Protein AF-A0A3C1UD48-F1 (afdb_monomer_lite)

Structure (mmCIF, N/CA/C/O backbone):
data_AF-A0A3C1UD48-F1
#
_entry.id   AF-A0A3C1UD48-F1
#
loop_
_atom_site.group_PDB
_atom_site.id
_atom_site.type_symbol
_atom_site.label_atom_id
_atom_site.label_alt_id
_atom_site.label_comp_id
_atom_site.label_asym_id
_atom_site.label_entity_id
_atom_site.label_seq_id
_atom_site.pdbx_PDB_ins_code
_atom_site.Cartn_x
_atom_site.Cartn_y
_atom_site.Cartn_z
_atom_site.occupancy
_atom_site.B_iso_or_equiv
_atom_site.auth_seq_id
_atom_site.auth_comp_id
_atom_site.auth_asym_id
_atom_site.auth_atom_id
_atom_site.pdbx_PDB_model_num
ATOM 1 N N . SER A 1 1 ? -14.935 17.609 14.839 1.00 58.94 1 SER A N 1
ATOM 2 C CA . SER A 1 1 ? -14.514 17.116 13.512 1.00 58.94 1 SER A CA 1
ATOM 3 C C . SER A 1 1 ? -13.607 15.919 13.735 1.00 58.94 1 SER A C 1
ATOM 5 O O . SER A 1 1 ? -12.406 15.993 13.534 1.00 58.94 1 SER A O 1
ATOM 7 N N . ASP A 1 2 ? -14.159 14.818 14.239 1.00 53.25 2 ASP A N 1
ATOM 8 C CA . ASP A 1 2 ? -13.402 13.607 14.590 1.00 53.25 2 ASP A CA 1
ATOM 9 C C . ASP A 1 2 ? -12.721 12.971 13.365 1.00 53.25 2 ASP A C 1
ATOM 11 O O . ASP A 1 2 ? -11.711 12.288 13.492 1.00 53.25 2 ASP A O 1
ATOM 15 N N . ALA A 1 3 ? -13.199 13.290 12.156 1.00 59.81 3 ALA A N 1
ATOM 16 C CA . ALA A 1 3 ? -12.567 12.920 10.894 1.00 59.81 3 ALA A CA 1
ATOM 17 C C . ALA A 1 3 ? -11.161 13.523 10.710 1.00 59.81 3 ALA A C 1
ATOM 19 O O . ALA A 1 3 ? -10.303 12.860 10.132 1.00 59.81 3 ALA A O 1
ATOM 20 N N . SER A 1 4 ? -10.889 14.732 11.225 1.00 68.44 4 SER A N 1
ATOM 21 C CA . SER A 1 4 ? -9.604 15.410 10.984 1.00 68.44 4 SER A CA 1
ATOM 22 C C . SER A 1 4 ? -8.419 14.705 11.650 1.00 68.44 4 SER A C 1
ATOM 24 O O . SER A 1 4 ? -7.308 14.727 11.118 1.00 68.44 4 SER A O 1
ATOM 26 N N . GLN A 1 5 ? -8.657 14.024 12.776 1.00 69.12 5 GLN A N 1
ATOM 27 C CA . GLN A 1 5 ? -7.638 13.235 13.472 1.00 69.12 5 GLN A CA 1
ATOM 28 C C . GLN A 1 5 ? -7.222 12.002 12.662 1.00 69.12 5 GLN A C 1
ATOM 30 O O . GLN A 1 5 ? -6.065 11.589 12.717 1.00 69.12 5 GLN A O 1
ATOM 35 N N . PHE A 1 6 ? -8.136 11.457 11.855 1.00 71.94 6 PHE A N 1
ATOM 36 C CA . PHE A 1 6 ? -7.846 10.358 10.934 1.00 71.94 6 PHE A CA 1
ATOM 37 C C . PHE A 1 6 ? -7.262 10.842 9.603 1.00 71.94 6 PHE A C 1
ATOM 39 O O . PHE A 1 6 ? -6.584 10.075 8.926 1.00 71.94 6 PHE A O 1
ATOM 46 N N . THR A 1 7 ? -7.448 12.114 9.238 1.00 81.38 7 THR A N 1
ATOM 47 C CA . THR A 1 7 ? -6.859 12.689 8.021 1.00 81.38 7 THR A CA 1
ATOM 48 C C . THR A 1 7 ? -5.340 12.874 8.131 1.00 81.38 7 THR A C 1
ATOM 50 O O . THR A 1 7 ? -4.630 12.638 7.158 1.00 81.38 7 THR A O 1
ATOM 53 N N . ALA A 1 8 ? -4.812 13.245 9.303 1.00 84.31 8 ALA A N 1
ATOM 54 C CA . ALA A 1 8 ? -3.376 13.477 9.503 1.00 84.31 8 ALA A CA 1
ATOM 55 C C . ALA A 1 8 ? -2.470 12.279 9.123 1.00 84.31 8 ALA A C 1
ATOM 57 O O . ALA A 1 8 ? -1.555 12.468 8.319 1.00 84.31 8 ALA A O 1
ATOM 58 N N . PRO A 1 9 ? -2.705 11.042 9.610 1.00 84.38 9 PRO A N 1
ATOM 59 C CA . PRO A 1 9 ? -1.887 9.894 9.213 1.00 84.38 9 PRO A CA 1
ATOM 60 C C . PRO A 1 9 ? -2.028 9.551 7.724 1.00 84.38 9 PRO A C 1
ATOM 62 O O . PRO A 1 9 ? -1.055 9.135 7.101 1.00 84.38 9 PRO A O 1
ATOM 65 N N . ILE A 1 10 ? -3.204 9.776 7.129 1.00 84.50 10 ILE A N 1
ATOM 66 C CA . ILE A 1 10 ? -3.434 9.555 5.693 1.00 84.50 10 ILE A CA 1
ATOM 67 C C . ILE A 1 10 ? -2.576 10.515 4.864 1.00 84.50 10 ILE A C 1
ATOM 69 O O . ILE A 1 10 ? -1.913 10.093 3.919 1.00 84.50 10 ILE A O 1
ATOM 73 N N . ILE A 1 11 ? -2.542 11.795 5.242 1.00 86.06 11 ILE A N 1
ATOM 74 C CA . ILE A 1 11 ? -1.720 12.803 4.567 1.00 86.06 11 ILE A CA 1
ATOM 75 C C . ILE A 1 11 ? -0.234 12.445 4.667 1.00 86.06 11 ILE A C 1
ATOM 77 O O . ILE A 1 11 ? 0.471 12.538 3.667 1.00 86.06 11 ILE A O 1
ATOM 81 N N . ILE A 1 12 ? 0.243 11.983 5.828 1.00 87.75 12 ILE A N 1
ATOM 82 C CA . ILE A 1 12 ? 1.643 11.558 5.998 1.00 87.75 12 ILE A CA 1
ATOM 83 C C . ILE A 1 12 ? 1.990 10.425 5.024 1.00 87.75 12 ILE A C 1
ATOM 85 O O . ILE A 1 12 ? 3.007 10.498 4.336 1.00 87.75 12 ILE A O 1
ATOM 89 N N . VAL A 1 13 ? 1.127 9.410 4.911 1.00 87.44 13 VAL A N 1
ATOM 90 C CA . VAL A 1 13 ? 1.319 8.310 3.951 1.00 87.44 13 VAL A CA 1
ATOM 91 C C . VAL A 1 13 ? 1.339 8.831 2.511 1.00 87.44 13 VAL A C 1
ATOM 93 O O . VAL A 1 13 ? 2.186 8.407 1.726 1.00 87.44 13 VAL A O 1
ATOM 96 N N . MET A 1 14 ? 0.466 9.784 2.165 1.00 86.75 14 MET A N 1
ATOM 97 C CA . MET A 1 14 ? 0.463 10.394 0.831 1.00 86.75 14 MET A CA 1
ATOM 98 C C . MET A 1 14 ? 1.736 11.197 0.539 1.00 86.75 14 MET A C 1
ATOM 100 O O . MET A 1 14 ? 2.261 11.112 -0.568 1.00 86.75 14 MET A O 1
ATOM 104 N N . ILE A 1 15 ? 2.268 11.938 1.513 1.00 89.19 15 ILE A N 1
ATOM 105 C CA . ILE A 1 15 ? 3.530 12.675 1.353 1.00 89.19 15 ILE A CA 1
ATOM 106 C C . ILE A 1 15 ? 4.678 11.695 1.094 1.00 89.19 15 ILE A C 1
ATOM 108 O O . ILE A 1 15 ? 5.450 11.890 0.159 1.00 89.19 15 ILE A O 1
ATOM 112 N N . VAL A 1 16 ? 4.766 10.603 1.859 1.00 88.00 16 VAL A N 1
ATOM 113 C CA . VAL A 1 16 ? 5.782 9.558 1.639 1.00 88.00 16 VAL A CA 1
ATOM 114 C C . VAL A 1 16 ? 5.656 8.947 0.241 1.00 88.00 16 VAL A C 1
ATOM 116 O O . VAL A 1 16 ? 6.663 8.757 -0.438 1.00 88.00 16 VAL A O 1
ATOM 119 N N . ALA A 1 17 ? 4.429 8.688 -0.218 1.00 85.94 17 ALA A N 1
ATOM 120 C CA . ALA A 1 17 ? 4.176 8.184 -1.564 1.00 85.94 17 ALA A CA 1
ATOM 121 C C . ALA A 1 17 ? 4.648 9.153 -2.660 1.00 85.94 17 ALA A C 1
ATOM 123 O O . ALA A 1 17 ? 5.224 8.720 -3.657 1.00 85.94 17 ALA A O 1
ATOM 124 N N . LEU A 1 18 ? 4.444 10.457 -2.458 1.00 87.31 18 LEU A N 1
ATOM 125 C CA . LEU A 1 18 ? 4.900 11.495 -3.377 1.00 87.31 18 LEU A CA 1
ATOM 126 C C . LEU A 1 18 ? 6.432 11.534 -3.470 1.00 87.31 18 LEU A C 1
ATOM 128 O O . LEU A 1 18 ? 6.975 11.502 -4.572 1.00 87.31 18 LEU A O 1
ATOM 132 N N . TYR A 1 19 ? 7.134 11.538 -2.331 1.00 86.44 19 TYR A N 1
ATOM 133 C CA . TYR A 1 19 ? 8.603 11.504 -2.304 1.00 86.44 19 TYR A CA 1
ATOM 134 C C . TYR A 1 19 ? 9.167 10.224 -2.925 1.00 86.44 19 TYR A C 1
ATOM 136 O O . TYR A 1 19 ? 10.153 10.283 -3.659 1.00 86.44 19 TYR A O 1
ATOM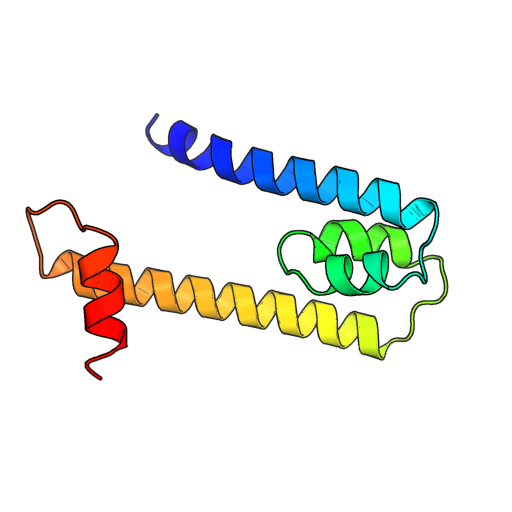 144 N N . ALA A 1 20 ? 8.525 9.077 -2.687 1.00 84.44 20 ALA A N 1
ATOM 145 C CA . ALA A 1 20 ? 8.892 7.829 -3.347 1.00 84.44 20 ALA A CA 1
ATOM 146 C C . ALA A 1 20 ? 8.741 7.939 -4.874 1.00 84.44 20 ALA A C 1
ATOM 148 O O . ALA A 1 20 ? 9.633 7.509 -5.598 1.00 84.44 20 ALA A O 1
ATOM 149 N N . GLY A 1 21 ? 7.663 8.564 -5.365 1.00 83.31 21 GLY A N 1
ATOM 150 C CA . GLY A 1 21 ? 7.455 8.836 -6.791 1.00 83.31 21 GLY A CA 1
ATOM 151 C C . GLY A 1 21 ? 8.553 9.709 -7.401 1.00 83.31 21 GLY A C 1
ATOM 152 O O . GLY A 1 21 ? 9.090 9.359 -8.449 1.00 83.31 21 GL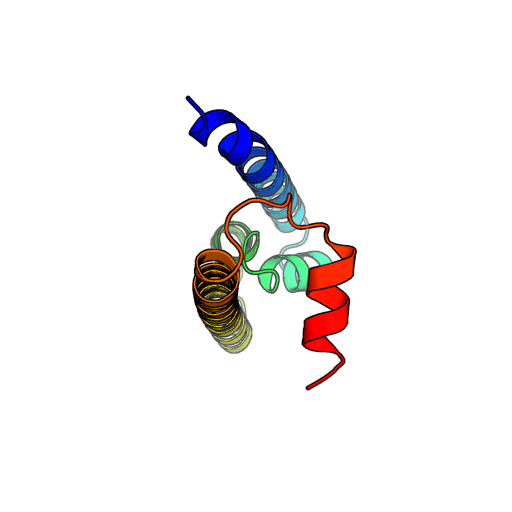Y A O 1
ATOM 153 N N . LEU A 1 22 ? 8.945 10.786 -6.713 1.00 84.69 22 LEU A N 1
ATOM 154 C CA . LEU A 1 22 ? 10.048 11.656 -7.140 1.00 84.69 22 LEU A CA 1
ATOM 155 C C . LEU A 1 22 ? 11.382 10.896 -7.212 1.00 84.69 22 LEU A C 1
ATOM 157 O O . LEU A 1 22 ? 12.077 10.985 -8.219 1.00 84.69 22 LEU A O 1
ATOM 161 N N . GLY A 1 23 ? 11.709 10.078 -6.205 1.00 81.50 23 GLY A N 1
ATOM 162 C CA . GLY A 1 23 ? 12.924 9.249 -6.221 1.00 81.50 23 GLY A CA 1
ATOM 163 C C . GLY A 1 23 ? 12.926 8.177 -7.321 1.00 81.50 23 GLY A C 1
ATOM 164 O O . GLY A 1 23 ? 13.981 7.773 -7.807 1.00 81.50 23 GLY A O 1
ATOM 165 N N . CYS A 1 24 ? 11.748 7.739 -7.771 1.00 81.00 24 CYS A N 1
ATOM 166 C CA . CYS A 1 24 ? 11.631 6.819 -8.901 1.00 81.00 24 CYS A CA 1
ATOM 167 C C . CYS A 1 24 ? 11.899 7.492 -10.251 1.00 81.00 24 CYS A C 1
ATOM 169 O O . CYS A 1 24 ? 12.227 6.782 -11.193 1.00 81.00 24 CYS A O 1
ATOM 171 N N . MET A 1 25 ? 11.795 8.820 -10.366 1.00 78.12 25 MET A N 1
ATOM 172 C CA . MET A 1 25 ? 12.124 9.524 -11.613 1.00 78.12 25 MET A CA 1
ATOM 173 C C . MET A 1 25 ? 13.617 9.443 -11.940 1.00 78.12 25 MET A C 1
ATOM 175 O O . MET A 1 25 ? 13.981 9.348 -13.108 1.00 78.12 25 MET A O 1
ATOM 179 N N . GLU A 1 26 ? 14.477 9.447 -10.918 1.00 79.38 26 GLU A N 1
ATOM 180 C CA . GLU A 1 26 ? 15.928 9.329 -11.100 1.00 79.38 26 GLU A CA 1
ATOM 181 C C . GLU A 1 26 ? 16.341 7.910 -11.512 1.00 79.38 26 GLU A C 1
ATOM 183 O O . GLU A 1 26 ? 17.227 7.744 -12.346 1.00 79.38 26 GLU A O 1
ATOM 188 N N . ASN A 1 27 ? 15.691 6.877 -10.956 1.00 78.81 27 ASN A N 1
ATOM 189 C CA . ASN A 1 27 ? 15.969 5.469 -11.270 1.00 78.81 27 ASN A CA 1
ATOM 190 C C . ASN A 1 27 ? 14.676 4.636 -11.435 1.00 78.81 27 ASN A C 1
ATOM 192 O O . ASN A 1 27 ? 14.351 3.815 -10.568 1.00 78.81 27 ASN A O 1
ATOM 196 N N . PRO A 1 28 ? 13.960 4.768 -12.571 1.00 74.12 28 PRO A N 1
ATOM 197 C CA . PRO A 1 28 ? 12.636 4.159 -12.784 1.00 74.12 28 PRO A CA 1
ATOM 198 C C . PRO A 1 28 ? 12.642 2.628 -12.809 1.00 74.12 28 PRO A C 1
ATOM 200 O O . PRO A 1 28 ? 11.629 1.989 -12.521 1.00 74.12 28 PRO A O 1
ATOM 203 N N . ASN A 1 29 ? 13.789 2.031 -13.134 1.00 75.25 29 ASN A N 1
ATOM 204 C CA . ASN A 1 29 ? 13.984 0.582 -13.209 1.00 75.25 29 ASN A CA 1
ATOM 205 C C . ASN A 1 29 ? 14.760 0.016 -12.012 1.00 75.25 29 ASN A C 1
ATOM 207 O O . ASN A 1 29 ? 15.068 -1.174 -11.980 1.00 75.25 29 ASN A O 1
ATOM 211 N N . GLY A 1 30 ? 15.084 0.855 -11.025 1.00 78.69 30 GLY A N 1
ATOM 212 C CA . GLY A 1 30 ? 15.793 0.429 -9.827 1.00 78.69 30 GLY A CA 1
ATOM 213 C C . GLY A 1 30 ? 14.930 -0.440 -8.911 1.00 78.69 30 GLY A C 1
ATOM 214 O O . GLY A 1 30 ? 13.701 -0.350 -8.892 1.00 78.69 30 GLY A O 1
ATOM 215 N N . THR A 1 31 ? 15.586 -1.242 -8.073 1.00 77.31 31 THR A N 1
ATOM 216 C CA . THR A 1 31 ? 14.932 -2.087 -7.062 1.00 77.31 31 THR A CA 1
ATOM 217 C C . THR A 1 31 ? 14.017 -1.270 -6.143 1.00 77.31 31 THR A C 1
ATOM 219 O O . THR A 1 31 ? 12.922 -1.716 -5.816 1.00 77.31 31 THR A O 1
ATOM 222 N N . PHE A 1 32 ? 14.407 -0.039 -5.794 1.00 80.62 32 PHE A N 1
ATOM 223 C CA . PHE A 1 32 ? 13.580 0.885 -5.008 1.00 80.62 32 PHE A CA 1
ATOM 224 C C . PHE A 1 32 ? 12.234 1.189 -5.684 1.00 80.62 32 PHE A C 1
ATOM 226 O O . PHE A 1 32 ? 11.182 1.065 -5.058 1.00 80.62 32 PHE A O 1
ATOM 233 N N . ALA A 1 33 ? 12.255 1.492 -6.985 1.00 78.50 33 ALA A N 1
ATOM 234 C CA . ALA A 1 33 ? 11.054 1.785 -7.757 1.00 78.50 33 ALA A CA 1
ATOM 235 C C . ALA A 1 33 ? 10.126 0.570 -7.869 1.00 78.50 33 ALA A C 1
ATOM 237 O O . ALA A 1 33 ? 8.905 0.716 -7.779 1.00 78.50 33 ALA A O 1
ATOM 238 N N . LEU A 1 34 ? 10.691 -0.636 -7.985 1.00 78.06 34 LEU A N 1
ATOM 239 C CA . LEU A 1 34 ? 9.929 -1.884 -7.971 1.00 78.06 34 LEU A CA 1
ATOM 240 C C . LEU A 1 34 ? 9.193 -2.084 -6.635 1.00 78.06 34 LEU A C 1
ATOM 242 O O . LEU A 1 34 ? 7.981 -2.281 -6.634 1.00 78.06 34 LEU A O 1
ATOM 246 N N . TRP A 1 35 ? 9.888 -1.956 -5.501 1.00 80.44 35 TRP A N 1
ATOM 247 C CA . TRP A 1 35 ? 9.282 -2.116 -4.172 1.00 80.44 35 TRP A CA 1
ATOM 248 C C . TRP A 1 35 ? 8.216 -1.057 -3.876 1.00 80.44 35 TRP A C 1
ATOM 250 O O . TRP A 1 35 ? 7.116 -1.391 -3.432 1.00 80.44 35 TRP A O 1
ATOM 260 N N . CYS A 1 36 ? 8.489 0.214 -4.181 1.00 78.94 36 CYS A N 1
ATOM 261 C CA . CYS A 1 36 ? 7.518 1.294 -3.999 1.00 78.94 36 CYS A CA 1
ATOM 262 C C . CYS A 1 36 ? 6.293 1.156 -4.921 1.00 78.94 36 CYS A C 1
ATOM 264 O O . CYS A 1 36 ? 5.215 1.645 -4.578 1.00 78.94 36 CYS A O 1
ATOM 266 N N . SER A 1 37 ? 6.427 0.444 -6.045 1.00 77.62 37 SER A N 1
ATOM 267 C CA . SER A 1 37 ? 5.309 0.089 -6.930 1.00 77.62 37 SER A CA 1
ATOM 268 C C . SER A 1 37 ? 4.470 -1.086 -6.420 1.00 77.62 37 SER A C 1
ATOM 270 O O . SER A 1 37 ? 3.372 -1.296 -6.920 1.00 77.62 37 SER A O 1
ATOM 272 N N . MET A 1 38 ? 4.957 -1.883 -5.465 1.00 78.44 38 MET A N 1
ATOM 273 C CA . MET A 1 38 ? 4.210 -3.027 -4.915 1.00 78.44 38 MET A CA 1
ATOM 274 C C . MET A 1 38 ? 3.404 -2.661 -3.667 1.00 78.44 38 MET A C 1
ATOM 276 O O . MET A 1 38 ? 2.432 -3.338 -3.335 1.00 78.44 38 MET A O 1
ATOM 280 N N . ILE A 1 39 ? 3.786 -1.591 -2.965 1.00 81.69 39 ILE A N 1
ATOM 281 C CA . ILE A 1 39 ? 3.079 -1.137 -1.766 1.00 81.69 39 ILE A CA 1
ATOM 282 C C . ILE A 1 39 ? 1.790 -0.412 -2.196 1.00 81.69 39 ILE A C 1
ATOM 284 O O . ILE A 1 39 ? 1.861 0.600 -2.882 1.00 81.69 39 ILE A O 1
ATOM 288 N N . PRO A 1 40 ? 0.598 -0.850 -1.769 1.00 75.19 40 PRO A N 1
ATOM 289 C CA . PRO A 1 40 ? -0.693 -0.435 -2.336 1.00 75.19 40 PRO A CA 1
ATOM 290 C C . PRO A 1 40 ? -0.994 1.068 -2.230 1.00 75.19 40 PRO A C 1
ATOM 292 O O . PRO A 1 40 ? -1.632 1.621 -3.119 1.00 75.19 40 PRO A O 1
ATOM 295 N N . PHE A 1 41 ? -0.520 1.751 -1.183 1.00 78.50 41 PHE A N 1
ATOM 296 C CA . PHE A 1 41 ? -0.740 3.195 -1.018 1.00 78.50 41 PHE A CA 1
ATOM 297 C C . PHE A 1 41 ? 0.232 4.059 -1.830 1.00 78.50 41 PHE A C 1
ATOM 299 O O . PHE A 1 41 ? -0.116 5.170 -2.217 1.00 78.50 41 PHE A O 1
ATOM 306 N N . THR A 1 42 ? 1.436 3.559 -2.111 1.00 81.44 42 THR A N 1
ATOM 307 C CA . THR A 1 42 ? 2.454 4.277 -2.897 1.00 81.44 42 THR A CA 1
ATOM 308 C C . THR A 1 42 ? 2.428 3.877 -4.373 1.00 81.44 42 THR A C 1
ATOM 310 O O . THR A 1 42 ? 2.766 4.678 -5.241 1.00 81.44 42 THR A O 1
ATOM 313 N N . SER A 1 43 ? 1.950 2.665 -4.659 1.00 83.00 43 SER A N 1
ATOM 314 C CA . SER A 1 43 ? 1.815 2.049 -5.976 1.00 83.00 43 SER A CA 1
ATOM 315 C C . SER A 1 43 ? 1.154 2.954 -7.012 1.00 83.00 43 SER A C 1
ATOM 317 O O . SER A 1 43 ? 1.766 3.139 -8.058 1.00 83.00 43 SER A O 1
ATOM 319 N N . PRO A 1 44 ? -0.040 3.547 -6.792 1.00 79.69 44 PRO A N 1
ATOM 320 C CA . PRO A 1 44 ? -0.703 4.324 -7.840 1.00 79.69 44 PRO A CA 1
ATOM 321 C C . PRO A 1 44 ? 0.092 5.57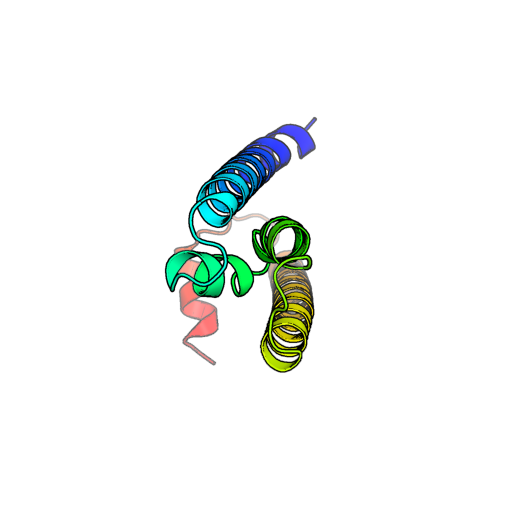1 -8.240 1.00 79.69 44 PRO A C 1
ATOM 323 O O . PRO A 1 44 ? 0.091 5.937 -9.407 1.00 79.69 44 PRO A O 1
ATOM 326 N N . ILE A 1 45 ? 0.817 6.196 -7.310 1.00 82.19 45 ILE A N 1
ATOM 327 C CA . ILE A 1 45 ? 1.653 7.363 -7.616 1.00 82.19 45 ILE A CA 1
ATOM 328 C C . ILE A 1 45 ? 2.907 6.920 -8.377 1.00 82.19 45 ILE A C 1
ATOM 330 O O . ILE A 1 45 ? 3.217 7.452 -9.439 1.00 82.19 45 ILE A O 1
ATOM 334 N N . VAL A 1 46 ? 3.602 5.902 -7.870 1.00 83.44 46 VAL A N 1
ATOM 335 C CA . VAL A 1 46 ? 4.880 5.446 -8.430 1.00 83.44 46 VAL A CA 1
ATOM 336 C C . VAL A 1 46 ? 4.699 4.765 -9.793 1.00 83.44 46 VAL A C 1
ATOM 338 O O . VAL A 1 46 ? 5.468 5.034 -10.711 1.00 83.44 46 VAL A O 1
ATOM 341 N N . MET A 1 47 ? 3.667 3.937 -9.979 1.00 83.00 47 MET A N 1
ATOM 342 C CA . MET A 1 47 ? 3.377 3.311 -11.278 1.00 83.00 47 MET A CA 1
ATOM 343 C C . MET A 1 47 ? 2.987 4.333 -12.348 1.00 83.00 47 MET A C 1
ATOM 345 O O . MET A 1 47 ? 3.381 4.166 -13.498 1.00 83.00 47 MET A O 1
ATOM 349 N N . MET A 1 48 ? 2.279 5.410 -11.985 1.00 82.56 48 MET A N 1
ATOM 350 C CA . MET A 1 48 ? 1.959 6.495 -12.927 1.00 82.56 48 MET A CA 1
ATOM 351 C C . MET A 1 48 ? 3.217 7.217 -13.415 1.00 82.56 48 MET A C 1
ATOM 353 O O . MET A 1 48 ? 3.297 7.578 -14.585 1.00 82.56 48 MET A O 1
ATOM 357 N N . VAL A 1 49 ? 4.225 7.364 -12.550 1.00 81.88 49 VAL A N 1
ATOM 358 C CA . VAL A 1 49 ? 5.534 7.922 -12.923 1.00 81.88 49 VAL A CA 1
ATOM 359 C C . VAL A 1 49 ? 6.348 6.946 -13.778 1.00 81.88 49 VAL A C 1
ATOM 361 O O . VAL A 1 49 ? 7.081 7.378 -14.662 1.00 81.88 49 VAL A O 1
ATOM 364 N N . ARG A 1 50 ? 6.226 5.632 -13.546 1.00 80.00 50 ARG A N 1
ATOM 365 C CA . ARG A 1 50 ? 6.995 4.602 -14.267 1.00 80.00 50 ARG A CA 1
ATOM 366 C C . ARG A 1 50 ? 6.394 4.208 -15.621 1.00 80.00 50 ARG A C 1
ATOM 368 O O . ARG A 1 50 ? 7.141 3.771 -16.485 1.00 80.00 50 ARG A O 1
ATOM 375 N N . LEU A 1 51 ? 5.090 4.389 -15.834 1.00 80.69 51 LEU A N 1
ATOM 376 C CA . LEU A 1 51 ? 4.363 4.076 -17.078 1.00 80.69 51 LEU A CA 1
ATOM 377 C C . LEU A 1 51 ? 5.068 4.476 -18.398 1.00 80.69 51 LEU A C 1
ATOM 379 O O . LEU A 1 51 ? 5.077 3.647 -19.305 1.00 80.69 51 LEU A O 1
ATOM 383 N N . PRO A 1 52 ? 5.686 5.669 -18.537 1.00 82.38 52 PRO A N 1
ATOM 384 C CA . PRO A 1 52 ? 6.390 6.055 -19.766 1.00 82.38 52 PRO A CA 1
ATOM 385 C C . PRO A 1 52 ? 7.757 5.375 -19.986 1.00 82.38 52 PRO A C 1
ATOM 387 O O . PRO A 1 52 ? 8.382 5.624 -21.010 1.00 82.38 52 PRO A O 1
ATOM 390 N N . TYR A 1 53 ? 8.239 4.537 -19.061 1.00 78.50 53 TYR A N 1
ATOM 391 C CA . TYR A 1 53 ? 9.571 3.910 -19.104 1.00 78.50 53 TYR A CA 1
ATOM 392 C C . TYR A 1 53 ? 9.548 2.424 -19.519 1.00 78.50 53 TYR A C 1
ATOM 394 O O . TYR A 1 53 ? 10.398 1.653 -19.075 1.00 78.50 53 TYR A O 1
ATOM 402 N N . ASP A 1 54 ? 8.571 2.008 -20.333 1.00 74.75 54 ASP A N 1
ATOM 403 C CA . ASP A 1 54 ? 8.430 0.637 -20.863 1.00 74.75 54 ASP A CA 1
ATOM 404 C C . ASP A 1 54 ? 8.479 -0.464 -19.784 1.00 74.75 54 ASP A C 1
ATOM 406 O O . ASP A 1 54 ? 9.196 -1.466 -19.868 1.00 74.75 54 ASP A O 1
ATOM 410 N N . VAL A 1 55 ? 7.685 -0.279 -18.726 1.00 77.44 55 VAL A N 1
ATOM 411 C CA . VAL A 1 55 ? 7.595 -1.241 -17.621 1.00 77.44 55 VAL A CA 1
ATOM 412 C C . VAL A 1 55 ? 6.947 -2.545 -18.109 1.00 77.44 55 VAL A C 1
ATOM 414 O O . VAL A 1 55 ? 5.894 -2.505 -18.750 1.00 77.44 55 VAL A O 1
ATOM 417 N N . PRO A 1 56 ? 7.492 -3.725 -17.755 1.00 82.25 56 PRO A N 1
ATOM 418 C CA . PRO A 1 56 ? 6.885 -4.999 -18.114 1.00 82.25 56 PRO A CA 1
ATOM 419 C C . PRO A 1 56 ? 5.432 -5.112 -17.634 1.00 82.25 56 PRO A C 1
ATOM 421 O O . PRO A 1 56 ? 5.139 -4.872 -16.460 1.00 82.25 56 PRO A O 1
ATOM 424 N N . PHE A 1 57 ? 4.535 -5.582 -18.507 1.00 80.19 57 PHE A N 1
ATOM 425 C CA . PHE A 1 57 ? 3.102 -5.740 -18.209 1.00 80.19 57 PHE A CA 1
ATOM 426 C C . PHE A 1 57 ? 2.813 -6.541 -16.931 1.00 80.19 57 PHE A C 1
ATOM 428 O O . PHE A 1 57 ? 1.852 -6.249 -16.219 1.00 80.19 57 PHE A O 1
ATOM 435 N N . TRP A 1 58 ? 3.651 -7.528 -16.597 1.00 81.44 58 TRP A N 1
ATOM 436 C CA . TRP A 1 58 ? 3.482 -8.324 -15.381 1.00 81.44 58 TRP A CA 1
ATOM 437 C C . TRP A 1 58 ? 3.671 -7.498 -14.101 1.00 81.44 58 TRP A C 1
ATOM 439 O O . TRP A 1 58 ? 2.983 -7.761 -13.120 1.00 81.44 58 TRP A O 1
ATOM 449 N N . GLN A 1 59 ? 4.537 -6.475 -14.100 1.00 79.69 59 GLN A N 1
ATOM 450 C CA . GLN A 1 59 ? 4.698 -5.597 -12.935 1.00 79.69 59 GLN A CA 1
ATOM 451 C C . GLN A 1 59 ? 3.434 -4.767 -12.721 1.00 79.69 59 GLN A C 1
ATOM 453 O O . GLN A 1 59 ? 2.969 -4.643 -11.593 1.00 79.69 59 GLN A O 1
ATOM 458 N N . ILE A 1 60 ? 2.841 -4.265 -13.807 1.00 80.75 60 ILE A N 1
ATOM 459 C CA . ILE A 1 60 ? 1.579 -3.516 -13.772 1.00 80.75 60 ILE A CA 1
ATOM 460 C C . ILE A 1 60 ? 0.462 -4.406 -13.217 1.00 80.75 60 ILE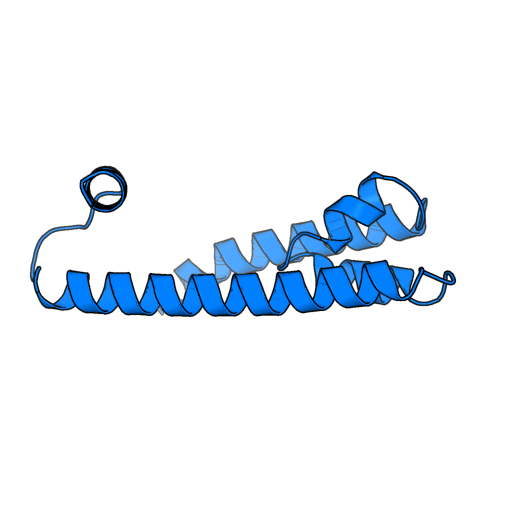 A C 1
ATOM 462 O O . ILE A 1 60 ? -0.231 -4.017 -12.277 1.00 80.75 60 ILE A O 1
ATOM 466 N N . ALA A 1 61 ? 0.330 -5.629 -13.738 1.00 84.56 61 ALA A N 1
ATOM 467 C CA . ALA A 1 61 ? -0.665 -6.587 -13.268 1.00 84.56 61 ALA A CA 1
ATOM 468 C C . ALA A 1 61 ? -0.485 -6.932 -11.779 1.00 84.56 61 ALA A C 1
ATOM 470 O O . ALA A 1 61 ? -1.457 -6.907 -11.027 1.00 84.56 61 ALA A O 1
ATOM 471 N N . VAL A 1 62 ? 0.749 -7.193 -11.329 1.00 84.44 62 VAL A N 1
ATOM 472 C CA . VAL A 1 62 ? 1.046 -7.490 -9.917 1.00 84.44 62 VAL A CA 1
ATOM 473 C C . VAL A 1 62 ? 0.713 -6.303 -9.015 1.00 84.44 62 VAL A C 1
ATOM 475 O O . VAL A 1 62 ? 0.077 -6.501 -7.983 1.00 84.44 62 VAL A O 1
ATOM 478 N N . SER A 1 63 ? 1.071 -5.076 -9.401 1.00 84.06 63 SER A N 1
ATOM 479 C CA . SER A 1 63 ? 0.737 -3.867 -8.638 1.00 84.06 63 SER A CA 1
ATOM 480 C C . SER A 1 63 ? -0.772 -3.663 -8.508 1.00 84.06 63 SER A C 1
ATOM 482 O O . SER A 1 63 ? -1.267 -3.380 -7.418 1.00 84.06 63 SER A O 1
ATOM 484 N N . VAL A 1 64 ? -1.526 -3.865 -9.593 1.00 84.81 64 VAL A N 1
ATOM 485 C CA . VAL A 1 64 ? -2.993 -3.764 -9.582 1.00 84.81 64 VAL A CA 1
ATOM 486 C C . VAL A 1 64 ? -3.604 -4.841 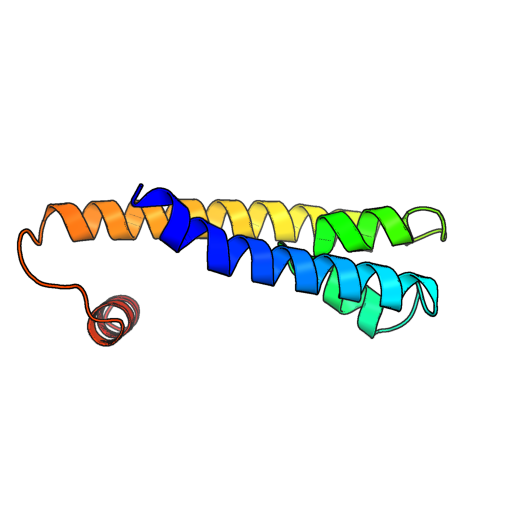-8.687 1.00 84.81 64 VAL A C 1
ATOM 488 O O . VAL A 1 64 ? -4.425 -4.533 -7.824 1.00 84.81 64 VAL A O 1
ATOM 491 N N . VAL A 1 65 ? -3.177 -6.097 -8.834 1.00 88.00 65 VAL A N 1
ATOM 492 C CA . VAL A 1 65 ? -3.660 -7.205 -7.997 1.00 88.00 65 VAL A CA 1
ATOM 493 C C . VAL A 1 65 ? -3.339 -6.955 -6.524 1.00 88.00 65 VAL A C 1
ATOM 495 O O . VAL A 1 65 ? -4.218 -7.120 -5.682 1.00 88.00 65 VAL A O 1
ATOM 498 N N . ALA A 1 66 ? -2.128 -6.498 -6.198 1.00 86.81 66 ALA A N 1
ATOM 499 C CA . ALA A 1 66 ? -1.734 -6.158 -4.832 1.00 86.81 66 ALA A CA 1
ATOM 500 C C . ALA A 1 66 ? -2.593 -5.025 -4.248 1.00 86.81 66 ALA A C 1
ATOM 502 O O . ALA A 1 66 ? -2.987 -5.082 -3.078 1.00 86.81 66 ALA A O 1
ATOM 503 N N . LEU A 1 67 ? -2.936 -4.025 -5.063 1.00 86.38 67 LEU A N 1
ATOM 504 C CA . LEU A 1 67 ? -3.792 -2.911 -4.666 1.00 86.38 67 LEU A CA 1
ATOM 505 C C . LEU A 1 67 ? -5.208 -3.384 -4.318 1.00 86.38 67 LEU A C 1
ATOM 507 O O . LEU A 1 67 ? -5.687 -3.114 -3.214 1.00 86.38 67 LEU A O 1
ATOM 511 N N . TYR A 1 68 ? -5.848 -4.160 -5.197 1.00 86.81 68 TYR A N 1
ATOM 512 C CA . TYR A 1 68 ? -7.180 -4.717 -4.938 1.00 86.81 68 TYR A CA 1
ATOM 513 C C . TYR A 1 68 ? -7.186 -5.734 -3.794 1.00 86.81 68 TYR A C 1
ATOM 515 O O . TYR A 1 68 ? -8.104 -5.724 -2.970 1.00 86.81 68 TYR A O 1
ATOM 523 N N . ALA A 1 69 ? -6.161 -6.582 -3.700 1.00 88.50 69 ALA A N 1
ATOM 524 C CA . ALA A 1 69 ? -6.021 -7.548 -2.617 1.00 88.50 69 ALA A CA 1
ATOM 525 C C . ALA A 1 69 ? -5.916 -6.840 -1.263 1.00 88.50 69 ALA A C 1
ATOM 527 O O . ALA A 1 69 ? -6.631 -7.191 -0.325 1.00 88.50 69 ALA A O 1
ATOM 528 N N . THR A 1 70 ? -5.091 -5.794 -1.171 1.00 86.50 70 THR A N 1
ATOM 529 C CA . THR A 1 70 ? -4.923 -5.050 0.081 1.00 86.50 70 THR A CA 1
ATOM 530 C C . THR A 1 70 ? -6.168 -4.243 0.431 1.00 86.50 70 THR A C 1
ATOM 532 O O . THR A 1 70 ? -6.590 -4.250 1.585 1.00 86.50 70 THR A O 1
ATOM 535 N N . ALA A 1 71 ? -6.810 -3.602 -0.550 1.00 87.06 71 ALA A N 1
ATOM 536 C CA . ALA A 1 71 ? -8.076 -2.907 -0.334 1.00 87.06 71 ALA A CA 1
ATOM 537 C C . ALA A 1 71 ? -9.149 -3.864 0.212 1.00 87.06 71 ALA A C 1
ATOM 539 O O . ALA A 1 71 ? -9.774 -3.582 1.234 1.00 87.06 71 ALA A O 1
ATOM 540 N N . THR A 1 72 ? -9.301 -5.036 -0.408 1.00 88.00 72 THR A N 1
ATOM 541 C CA . THR A 1 72 ? -10.256 -6.065 0.028 1.00 88.00 72 THR A CA 1
ATOM 542 C C . THR A 1 72 ? -9.913 -6.592 1.421 1.00 88.00 72 THR A C 1
ATOM 544 O O . THR A 1 72 ? -10.804 -6.730 2.258 1.00 88.00 72 THR A O 1
ATOM 547 N N . ALA A 1 73 ? -8.629 -6.822 1.712 1.00 87.94 73 ALA A N 1
ATOM 548 C CA . ALA A 1 73 ? -8.170 -7.269 3.023 1.00 87.94 73 ALA A CA 1
ATOM 549 C C . ALA A 1 73 ? -8.469 -6.240 4.125 1.00 87.94 73 ALA A C 1
ATOM 551 O O . ALA A 1 73 ? -8.949 -6.614 5.194 1.00 87.94 73 ALA A O 1
ATOM 552 N N . ILE A 1 74 ? -8.245 -4.948 3.864 1.00 86.06 74 ILE A N 1
ATOM 553 C CA . ILE A 1 74 ? -8.541 -3.867 4.815 1.00 86.06 74 ILE A CA 1
ATOM 554 C C . ILE A 1 74 ? -10.049 -3.732 5.028 1.00 86.06 74 ILE A C 1
ATOM 556 O O . ILE A 1 74 ? -10.486 -3.610 6.171 1.00 86.06 74 ILE A O 1
ATOM 560 N N . ILE A 1 75 ? -10.856 -3.789 3.963 1.00 87.50 75 ILE A N 1
ATOM 561 C CA . ILE A 1 75 ? -12.322 -3.747 4.068 1.00 87.50 75 ILE A CA 1
ATOM 562 C C . ILE A 1 75 ? -12.824 -4.934 4.893 1.00 87.50 75 ILE A C 1
ATOM 564 O O . ILE A 1 75 ? -13.614 -4.752 5.819 1.00 87.50 75 ILE A O 1
ATOM 568 N N . TRP A 1 76 ? -12.330 -6.140 4.608 1.00 87.19 76 TRP A N 1
ATOM 569 C CA . TRP A 1 76 ? -12.680 -7.348 5.350 1.00 87.19 76 TRP A CA 1
ATOM 570 C C . TRP A 1 76 ? -12.272 -7.255 6.824 1.00 87.19 76 TRP A C 1
ATOM 572 O O . TRP A 1 76 ? -13.068 -7.578 7.707 1.00 87.19 76 TRP A O 1
ATOM 582 N N . LEU A 1 77 ? -11.064 -6.758 7.107 1.00 84.44 77 LEU A N 1
ATOM 583 C CA . LEU A 1 77 ? -10.571 -6.562 8.468 1.00 84.44 77 LEU A CA 1
ATOM 584 C C . LEU A 1 77 ? -11.403 -5.513 9.216 1.00 84.44 77 LEU A C 1
ATOM 586 O O . LEU A 1 77 ? -11.813 -5.758 10.346 1.00 84.44 77 LEU A O 1
ATOM 590 N N . SER A 1 78 ? -11.702 -4.381 8.578 1.00 83.81 78 SER A N 1
ATOM 591 C CA . SER A 1 78 ? -12.539 -3.312 9.131 1.00 83.81 78 SER A CA 1
ATOM 592 C C . SER A 1 78 ? -13.950 -3.818 9.443 1.00 83.81 78 SER A C 1
ATOM 594 O O . SER A 1 78 ? -14.444 -3.636 10.556 1.00 83.81 78 SER A O 1
ATOM 596 N N . ALA A 1 79 ? -14.563 -4.568 8.521 1.00 84.56 79 ALA A N 1
ATOM 597 C CA . ALA A 1 79 ? -15.857 -5.208 8.734 1.00 84.56 79 ALA A CA 1
ATOM 598 C C . ALA A 1 79 ? -15.815 -6.232 9.882 1.00 84.56 79 ALA A C 1
ATOM 600 O O . ALA A 1 79 ? -16.739 -6.295 10.695 1.00 84.56 79 ALA A O 1
ATOM 601 N N . ARG A 1 80 ? -14.735 -7.018 9.997 1.00 80.00 80 ARG A N 1
ATOM 602 C CA . ARG A 1 80 ? -14.556 -7.994 11.084 1.00 80.00 80 ARG A CA 1
ATOM 603 C C . ARG A 1 80 ? -14.378 -7.305 12.436 1.00 80.00 80 ARG A C 1
ATOM 605 O O . ARG A 1 80 ? -15.032 -7.702 13.397 1.00 80.00 80 ARG A O 1
ATOM 612 N N . ILE A 1 81 ? -13.565 -6.250 12.507 1.00 79.12 81 ILE A N 1
ATOM 613 C CA . ILE A 1 81 ? -13.397 -5.426 13.712 1.00 79.12 81 ILE A CA 1
ATOM 614 C C . ILE A 1 81 ? -14.728 -4.783 14.100 1.00 79.12 81 ILE A C 1
ATOM 616 O O . ILE A 1 81 ? -15.081 -4.817 15.272 1.00 79.12 81 ILE A O 1
ATOM 620 N N . TYR A 1 82 ? -15.504 -4.271 13.144 1.00 79.12 82 TYR A N 1
ATOM 621 C CA . TYR A 1 82 ? -16.819 -3.690 13.414 1.00 79.12 82 TYR A CA 1
ATOM 622 C C . TYR A 1 82 ? -17.807 -4.730 13.972 1.00 79.12 82 TYR A C 1
ATOM 624 O O . TYR A 1 82 ? -18.474 -4.473 14.975 1.00 79.12 82 TYR A O 1
ATOM 632 N N . ARG A 1 83 ? -17.841 -5.946 13.400 1.00 74.38 83 ARG A N 1
ATOM 633 C CA . ARG A 1 83 ? -18.674 -7.056 13.908 1.00 74.38 83 ARG A CA 1
ATOM 634 C C . ARG A 1 83 ? -18.261 -7.534 15.303 1.00 74.38 83 ARG A C 1
ATOM 636 O O . ARG A 1 83 ? -19.127 -7.918 16.077 1.00 74.38 83 ARG A O 1
ATOM 643 N N . ILE A 1 84 ? -16.971 -7.523 15.642 1.00 69.94 84 ILE A N 1
ATOM 644 C CA . ILE A 1 84 ? -16.485 -7.880 16.990 1.00 69.94 84 ILE A CA 1
ATOM 645 C C . ILE A 1 84 ? -16.701 -6.714 17.973 1.00 69.94 84 ILE A C 1
ATOM 647 O O . ILE A 1 84 ? -17.028 -6.925 19.140 1.00 69.94 84 ILE A O 1
ATOM 651 N N . GLY A 1 85 ? -16.550 -5.480 17.489 1.00 65.19 85 GLY A N 1
ATOM 652 C CA . GLY A 1 85 ? -16.702 -4.234 18.235 1.00 65.19 85 GLY A CA 1
ATOM 653 C C . GLY A 1 85 ? -18.124 -3.990 18.721 1.00 65.19 85 GLY A C 1
ATOM 654 O O . GLY A 1 85 ? -18.309 -3.621 19.878 1.00 65.19 85 GLY A O 1
ATOM 655 N N . ILE A 1 86 ? -19.128 -4.275 17.887 1.00 64.31 86 ILE A N 1
ATOM 656 C CA . ILE A 1 86 ? -20.542 -4.070 18.238 1.00 64.31 86 ILE A CA 1
ATOM 657 C C . ILE A 1 86 ? -21.016 -4.969 19.396 1.00 64.31 86 ILE A C 1
ATOM 659 O O . ILE A 1 86 ? -21.963 -4.628 20.090 1.00 64.31 86 ILE A O 1
ATOM 663 N N . LEU A 1 87 ? -20.344 -6.098 19.651 1.00 60.72 87 LEU A N 1
ATOM 664 C CA . LEU A 1 87 ? -20.644 -6.998 20.775 1.00 60.72 87 LEU A CA 1
ATOM 665 C C . LEU A 1 87 ? -19.896 -6.624 22.066 1.00 60.72 87 LEU A C 1
ATOM 667 O O . LEU A 1 87 ? -20.230 -7.126 23.136 1.00 60.72 87 LEU A O 1
ATOM 671 N N . ARG A 1 88 ? -18.906 -5.724 21.997 1.00 58.00 88 ARG A N 1
ATOM 672 C CA . ARG A 1 88 ? -18.154 -5.218 23.155 1.00 58.00 88 ARG A CA 1
ATOM 673 C C . ARG A 1 88 ? -18.421 -3.728 23.364 1.00 58.00 88 ARG A C 1
ATOM 675 O O . ARG A 1 88 ? -17.531 -2.892 23.213 1.00 58.00 88 ARG A O 1
ATOM 682 N N . TYR A 1 89 ? -19.646 -3.386 23.749 1.00 52.31 89 TYR A N 1
ATOM 683 C CA . TYR A 1 89 ? -19.957 -2.031 24.201 1.00 52.31 89 TYR A CA 1
ATOM 684 C C . TYR A 1 89 ? -19.179 -1.700 25.491 1.00 52.31 89 TYR A C 1
ATOM 686 O O . TYR A 1 89 ? -19.361 -2.343 26.522 1.00 52.31 89 TYR A O 1
ATOM 694 N N . GLY A 1 90 ? -18.316 -0.676 25.437 1.00 55.56 90 GLY A N 1
ATOM 695 C CA . GLY A 1 90 ? -17.910 0.100 26.620 1.00 55.56 90 GLY A CA 1
ATOM 696 C C . GLY A 1 90 ? -16.440 0.063 27.065 1.00 55.56 90 GLY A C 1
ATOM 697 O O . GLY A 1 90 ? -16.075 0.870 27.917 1.00 55.56 90 GLY A O 1
ATOM 698 N N . LYS A 1 91 ? -15.561 -0.789 26.513 1.00 52.72 91 LYS A N 1
ATOM 699 C CA . LYS A 1 91 ? -14.116 -0.764 26.845 1.00 52.72 91 LYS A CA 1
ATOM 700 C C . LYS A 1 91 ? -13.256 -0.345 25.653 1.00 52.72 91 LYS A C 1
ATOM 702 O O . LYS A 1 91 ? -13.444 -0.825 24.541 1.00 52.72 91 LYS A O 1
ATOM 707 N N . LYS A 1 92 ? -12.286 0.545 25.907 1.00 50.44 92 LYS A N 1
ATOM 708 C CA . LYS A 1 92 ? -11.293 1.005 24.922 1.00 50.44 92 LYS A CA 1
ATOM 709 C C . LYS A 1 92 ? -10.504 -0.205 24.408 1.00 50.44 92 LYS A C 1
ATOM 711 O O . LYS A 1 92 ? -9.733 -0.798 25.162 1.00 50.44 92 LYS A O 1
ATOM 716 N N . PHE A 1 93 ? -10.714 -0.569 23.145 1.00 54.59 93 PHE A N 1
ATOM 717 C CA . PHE A 1 93 ? -9.984 -1.650 22.485 1.00 54.59 93 PHE A CA 1
ATOM 718 C C . PHE A 1 93 ? -8.476 -1.373 22.547 1.00 54.59 93 PHE A C 1
ATOM 720 O O . PHE A 1 93 ? -8.001 -0.367 22.024 1.00 54.59 93 PHE A O 1
ATOM 727 N N . THR A 1 94 ? -7.716 -2.255 23.198 1.00 65.00 94 THR A N 1
ATOM 728 C CA . THR A 1 94 ? -6.247 -2.175 23.232 1.00 65.00 94 THR A CA 1
ATOM 729 C C . THR A 1 94 ? -5.675 -3.077 22.140 1.00 65.00 94 THR A C 1
ATOM 731 O O . THR A 1 94 ? -6.093 -4.226 22.017 1.00 65.00 94 THR A O 1
ATOM 734 N N . LEU A 1 95 ? -4.683 -2.599 21.374 1.00 63.38 95 LEU A N 1
ATOM 735 C CA . LEU A 1 95 ? -4.055 -3.334 20.254 1.00 63.38 95 LEU A CA 1
ATOM 736 C C . LEU A 1 95 ? -3.588 -4.758 20.629 1.00 63.38 95 LEU A C 1
ATOM 738 O O . LEU A 1 95 ? -3.587 -5.659 19.792 1.00 63.38 95 LEU A O 1
ATOM 742 N N . LYS A 1 96 ? -3.245 -4.977 21.905 1.00 63.72 96 LYS A N 1
ATOM 743 C CA . LYS A 1 96 ? -2.864 -6.285 22.457 1.00 63.72 96 LYS A CA 1
ATOM 744 C C . LYS A 1 96 ? -4.004 -7.310 22.433 1.00 63.72 96 LYS A C 1
ATOM 746 O O . LYS A 1 96 ? -3.760 -8.480 22.148 1.00 63.72 96 LYS A O 1
ATOM 751 N N . GLU A 1 97 ? -5.243 -6.892 22.698 1.00 66.31 97 GLU A N 1
ATOM 752 C CA . GLU A 1 97 ? -6.395 -7.798 22.632 1.00 66.31 97 GLU A CA 1
ATOM 753 C C . GLU A 1 97 ? -6.647 -8.228 21.186 1.00 66.31 97 GLU A C 1
ATOM 755 O O . GLU A 1 97 ? -6.773 -9.417 20.929 1.00 66.31 97 GLU A O 1
ATOM 760 N N . ILE A 1 98 ? -6.602 -7.306 20.221 1.00 66.56 98 ILE A N 1
ATOM 761 C CA . ILE A 1 98 ? -6.824 -7.619 18.798 1.00 66.56 98 ILE A CA 1
ATOM 762 C C . ILE A 1 98 ? -5.840 -8.695 18.299 1.00 66.56 98 ILE A C 1
ATOM 764 O O . ILE A 1 98 ? -6.254 -9.655 17.651 1.00 66.56 98 ILE A O 1
ATOM 768 N N . LEU A 1 99 ? -4.556 -8.593 18.661 1.00 67.88 99 LEU A N 1
ATOM 769 C CA . LEU A 1 99 ? -3.529 -9.581 18.294 1.00 67.88 99 LEU A CA 1
ATOM 770 C C . LEU A 1 99 ? -3.745 -10.961 18.932 1.00 67.88 99 LEU A C 1
ATOM 772 O O . LEU A 1 99 ? -3.437 -11.978 18.316 1.00 67.88 99 LEU A O 1
ATOM 776 N N . THR A 1 100 ? -4.291 -11.014 20.148 1.00 65.44 100 THR A N 1
ATOM 777 C CA . THR A 1 100 ? -4.550 -12.288 20.841 1.00 65.44 100 THR A CA 1
ATOM 778 C C . THR A 1 100 ? -5.703 -13.045 20.176 1.00 65.44 100 THR A C 1
ATOM 780 O O . THR A 1 100 ? -5.655 -14.261 20.047 1.00 65.44 100 THR A O 1
ATOM 783 N N . TRP A 1 101 ? -6.707 -12.329 19.663 1.00 60.88 101 TRP A N 1
ATOM 784 C CA . TRP A 1 101 ? -7.862 -12.928 18.984 1.00 60.88 101 TRP A CA 1
ATOM 785 C C . TRP A 1 101 ? -7.524 -13.504 17.608 1.00 60.88 101 TRP A C 1
ATOM 787 O O . TRP A 1 101 ? -8.132 -14.484 17.194 1.00 60.88 101 TRP A O 1
ATOM 797 N N . ILE A 1 102 ? -6.538 -12.925 16.920 1.00 62.19 102 ILE A N 1
ATOM 798 C CA . ILE A 1 102 ? -6.023 -13.453 15.648 1.00 62.19 102 ILE A CA 1
ATOM 799 C C . ILE A 1 102 ? -5.234 -14.752 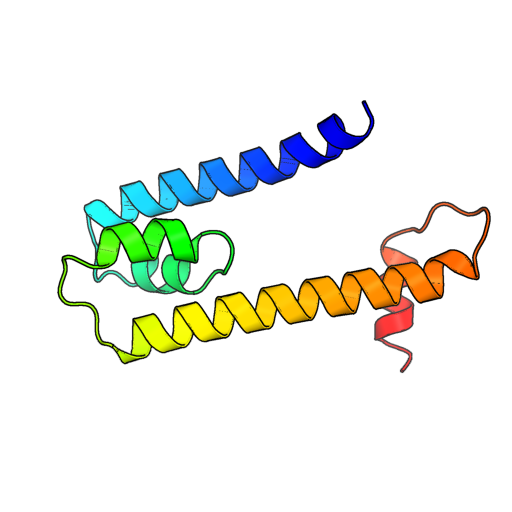15.866 1.00 62.19 102 ILE A C 1
ATOM 801 O O . ILE A 1 102 ? -5.163 -15.574 14.963 1.00 62.19 102 ILE A O 1
ATOM 805 N N . LYS A 1 103 ? -4.644 -14.941 17.053 1.00 56.06 103 LYS A N 1
ATOM 806 C CA . LYS A 1 103 ? -3.759 -16.075 17.353 1.00 56.06 103 LYS A CA 1
ATOM 807 C C . LYS A 1 103 ? -4.469 -17.271 18.003 1.00 56.06 103 LYS A C 1
ATOM 809 O O . LYS A 1 103 ? -3.901 -18.356 18.026 1.00 56.06 103 LYS A O 1
ATOM 814 N N . THR A 1 104 ? -5.671 -17.077 18.547 1.00 53.72 104 THR A N 1
ATOM 815 C CA . THR A 1 104 ? -6.457 -18.131 19.224 1.00 53.72 104 THR A CA 1
ATOM 816 C C . THR A 1 104 ? -7.523 -18.765 18.312 1.00 53.72 104 THR A C 1
ATOM 818 O O . THR A 1 104 ? -8.353 -19.535 18.788 1.00 53.72 104 THR A O 1
ATOM 821 N N . GLN A 1 105 ? -7.516 -18.464 17.008 1.00 46.28 105 GLN A N 1
ATOM 822 C CA . GLN A 1 105 ? -8.258 -19.228 15.997 1.00 46.28 105 GLN A CA 1
ATOM 823 C C . GLN A 1 105 ? -7.300 -19.975 15.082 1.00 46.28 105 GLN A C 1
ATOM 825 O O . GLN A 1 105 ? -6.332 -19.334 14.619 1.00 46.28 105 GLN A O 1
#

Secondary structure (DSSP, 8-state):
-HHHHHHHHHHHHHHHHHHHHHHHHH-TTSHHHHHHHHSTTTHHHHHHHHGGG---HHHHHHHHHHHHHHHHHHHHHHHHHHHHHTTSTTS---HHHHHHHHH--

Foldseek 3Di:
DVVVVVVVVLVVLVVVLQVLLVVCLVPVPDPSLLVLCQPQSSNVSSCVSNVVVPDDPVSVVNSVCSNVVVVVVVVVVVVVCVVVVVVDPDDDDDPVVVVVVVVVD

Sequence (105 aa):
SDASQFTAPIIIVMIVALYAGLGCMENPNGTFALWCSMIPFTSPIVMMVRLPYDVPFWQIAVSVVALYATATAIIWLSARIYRIGILRYGKKFTLKEILTWIKTQ

Radius of gyration: 17.87 Å; chains: 1; bounding box: 37×36×48 Å

pLDDT: mean 76.69, std 10.67, range [46.28, 89.19]